Protein AF-A0A9D8S584-F1 (afdb_monomer_lite)

Sequence (69 aa):
MSEQNTLEENTPQTSVVKVHKCPICHKLTDNVKYRPFCSKRCADIDLGSWFTESYVIEGKAPIDEEESE

Secondary structure (DSSP, 8-state):
----------------PPP-B-TTT--B---GGGTTSSSHHHHHHHHHHHHTT---PPPP---------

Structure (mmCIF, N/CA/C/O backbone):
data_AF-A0A9D8S584-F1
#
_entry.id   AF-A0A9D8S584-F1
#
loop_
_atom_site.group_PDB
_atom_site.id
_atom_site.type_symbol
_atom_site.label_atom_id
_atom_site.label_alt_id
_atom_site.label_comp_id
_atom_site.label_asym_id
_atom_site.label_entity_id
_atom_site.label_seq_id
_atom_site.pdbx_PDB_ins_code
_atom_site.Cartn_x
_atom_site.Cartn_y
_atom_site.Cartn_z
_atom_site.occupancy
_atom_site.B_iso_or_equiv
_atom_site.auth_seq_id
_atom_site.auth_comp_id
_atom_site.auth_asym_id
_atom_site.auth_atom_id
_atom_site.pdbx_PDB_model_num
ATOM 1 N N . MET A 1 1 ? -44.678 23.071 39.117 1.00 49.06 1 MET A N 1
ATOM 2 C CA . MET A 1 1 ? -45.401 22.438 37.990 1.00 49.06 1 MET A CA 1
ATOM 3 C C . MET A 1 1 ? -45.049 23.279 36.778 1.00 49.06 1 MET A C 1
ATOM 5 O O . MET A 1 1 ? -45.468 24.420 36.743 1.00 49.06 1 MET A O 1
ATOM 9 N N . SER A 1 2 ? -44.141 22.910 35.886 1.00 51.75 2 SER A N 1
ATOM 10 C CA . SER A 1 2 ? -43.952 21.612 35.239 1.00 51.75 2 SER A CA 1
ATOM 11 C C . SER A 1 2 ? -42.574 21.613 34.568 1.00 51.75 2 SER A C 1
ATOM 13 O O . SER A 1 2 ? -42.304 22.471 33.730 1.00 51.75 2 SER A O 1
ATOM 15 N N . GLU A 1 3 ? -41.717 20.676 34.967 1.00 60.38 3 GLU A N 1
ATOM 16 C CA . GLU A 1 3 ? -40.414 20.421 34.353 1.00 60.38 3 GLU A CA 1
ATOM 17 C C . GLU A 1 3 ? -40.617 19.887 32.930 1.00 60.38 3 GLU A C 1
ATOM 19 O O . GLU A 1 3 ? -41.276 18.867 32.733 1.00 60.38 3 GLU A O 1
ATOM 24 N N . GLN A 1 4 ? -40.074 20.581 31.930 1.00 59.34 4 GLN A N 1
ATOM 25 C CA . GLN A 1 4 ? -40.026 20.093 30.554 1.00 59.34 4 GLN A CA 1
ATOM 26 C C . GLN A 1 4 ? -38.675 19.416 30.329 1.00 59.34 4 GLN A C 1
ATOM 28 O O . GLN A 1 4 ? -37.695 20.036 29.931 1.00 59.34 4 GLN A O 1
ATOM 33 N N . ASN A 1 5 ? -38.650 18.124 30.651 1.00 65.25 5 ASN A N 1
ATOM 34 C CA . ASN A 1 5 ? -37.595 17.188 30.298 1.00 65.25 5 ASN A CA 1
ATOM 35 C C . ASN A 1 5 ? -37.753 16.825 28.810 1.00 65.25 5 ASN A C 1
ATOM 37 O O . ASN A 1 5 ? -38.602 16.005 28.459 1.00 65.25 5 ASN A O 1
ATOM 41 N N . THR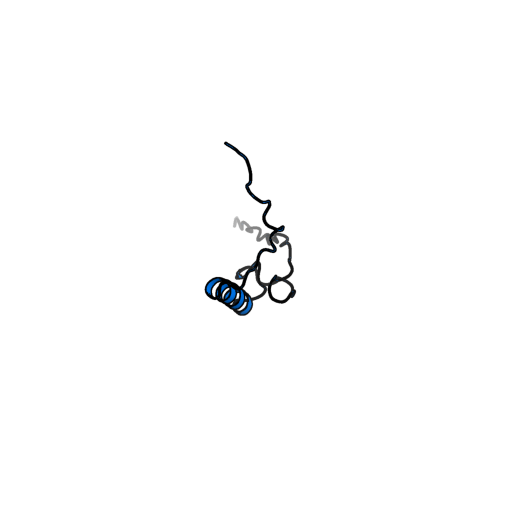 A 1 6 ? -36.994 17.472 27.924 1.00 64.12 6 THR A N 1
ATOM 42 C CA . THR A 1 6 ? -36.883 17.045 26.524 1.00 64.12 6 THR A CA 1
ATOM 43 C C . THR A 1 6 ? -35.780 16.000 26.428 1.00 64.12 6 THR A C 1
ATOM 45 O O . THR A 1 6 ? -34.595 16.326 26.437 1.00 64.12 6 THR A O 1
ATOM 48 N N . LEU A 1 7 ? -36.191 14.735 26.375 1.00 59.66 7 LEU A N 1
ATOM 49 C CA . LEU A 1 7 ? -35.331 13.597 26.077 1.00 59.66 7 LEU A CA 1
ATOM 50 C C . LEU A 1 7 ? -34.792 13.764 24.647 1.00 59.66 7 LEU A C 1
ATOM 52 O O . LEU A 1 7 ? -35.520 13.539 23.684 1.00 59.66 7 LEU A O 1
ATOM 56 N N . GLU A 1 8 ? -33.541 14.200 24.503 1.00 61.09 8 GLU A N 1
ATOM 57 C CA . GLU A 1 8 ? -32.841 14.188 23.217 1.00 61.09 8 GLU A CA 1
ATOM 58 C C . GLU A 1 8 ? -32.613 12.732 22.785 1.00 61.09 8 GLU A C 1
ATOM 60 O O . GLU A 1 8 ? -31.863 11.974 23.409 1.00 61.09 8 GLU A O 1
ATOM 65 N N . GLU A 1 9 ? -33.299 12.328 21.718 1.00 58.59 9 GLU A N 1
ATOM 66 C CA . GLU A 1 9 ? -33.209 11.004 21.109 1.00 58.59 9 GLU A CA 1
ATOM 67 C C . GLU A 1 9 ? -31.803 10.762 20.528 1.00 58.59 9 GLU A C 1
ATOM 69 O O . GLU A 1 9 ? -31.493 11.108 19.386 1.00 58.59 9 GLU A O 1
ATOM 74 N N . ASN A 1 10 ? -30.935 10.119 21.314 1.00 66.31 10 ASN A N 1
ATOM 75 C CA . ASN A 1 10 ? -29.661 9.569 20.851 1.00 66.31 10 ASN A CA 1
ATOM 76 C C . ASN A 1 10 ? -29.918 8.361 19.933 1.00 66.31 10 ASN A C 1
ATOM 78 O O . ASN A 1 10 ? -29.928 7.208 20.365 1.00 66.31 10 ASN A O 1
ATOM 82 N N . THR A 1 11 ? -30.142 8.629 18.648 1.00 60.53 11 THR A N 1
ATOM 83 C CA . THR A 1 11 ? -30.251 7.583 17.625 1.00 60.53 11 THR A CA 1
ATOM 84 C C . THR A 1 11 ? -28.845 7.212 17.134 1.00 60.53 11 THR A C 1
ATOM 86 O O . THR A 1 11 ? -28.163 8.075 16.572 1.00 60.53 11 THR A O 1
ATOM 89 N N . PRO A 1 12 ? -28.370 5.960 17.299 1.00 61.31 12 PRO A N 1
ATOM 90 C CA . PRO A 1 12 ? -27.083 5.547 16.756 1.00 61.31 12 PRO A CA 1
ATOM 91 C C . PRO A 1 12 ? -27.188 5.467 15.230 1.00 61.31 12 PRO A C 1
ATOM 93 O O . PRO A 1 12 ? -27.802 4.559 14.675 1.00 61.31 12 PRO A O 1
ATOM 96 N N . GLN A 1 13 ? -26.595 6.443 14.543 1.00 61.88 13 GLN A N 1
ATOM 97 C CA . GLN A 1 13 ? -26.529 6.501 13.083 1.00 61.88 13 GLN A CA 1
ATOM 98 C C . GLN A 1 13 ? -25.510 5.470 12.567 1.00 61.88 13 GLN A C 1
ATOM 100 O O . GLN A 1 13 ? -24.375 5.798 12.221 1.00 61.88 13 GLN A O 1
ATOM 105 N N . THR A 1 14 ? -25.882 4.191 12.555 1.00 58.44 14 THR A N 1
ATOM 106 C CA . THR A 1 14 ? -25.058 3.102 12.016 1.00 58.44 14 THR A CA 1
ATOM 107 C C . THR A 1 14 ? -25.116 3.106 10.490 1.00 58.44 14 THR A C 1
ATOM 109 O O . THR A 1 14 ? -25.903 2.401 9.862 1.00 58.44 14 THR A O 1
ATOM 112 N N . SER A 1 15 ? -24.260 3.916 9.865 1.00 70.44 15 SER A N 1
ATOM 113 C CA . SER A 1 15 ? -24.034 3.837 8.422 1.00 70.44 15 SER A CA 1
ATOM 114 C C . SER A 1 15 ? -23.371 2.497 8.083 1.00 70.44 15 SER A C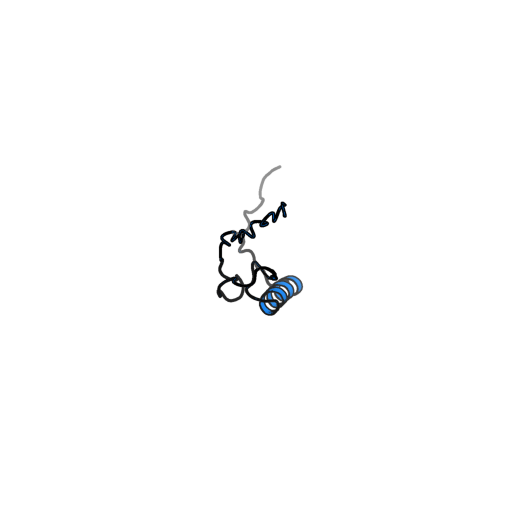 1
ATOM 116 O O . SER A 1 15 ? -22.334 2.125 8.633 1.00 70.44 15 SER A O 1
ATOM 118 N N . VAL A 1 16 ? -24.005 1.719 7.205 1.00 71.06 16 VAL A N 1
ATOM 119 C CA . VAL A 1 16 ? -23.495 0.408 6.788 1.00 71.06 16 VAL A CA 1
ATOM 120 C C . VAL A 1 16 ? -22.246 0.619 5.938 1.00 71.06 16 VAL A C 1
ATOM 122 O O . VAL A 1 16 ? -22.302 1.133 4.822 1.00 71.06 16 VAL A O 1
ATOM 125 N N . VAL A 1 17 ? -21.097 0.223 6.476 1.00 71.44 17 VAL A N 1
ATOM 126 C CA . VAL A 1 17 ? -19.807 0.414 5.823 1.00 71.44 17 VAL A CA 1
ATOM 127 C C . VAL A 1 17 ? -19.492 -0.776 4.917 1.00 71.44 17 VAL A C 1
ATOM 129 O O . VAL A 1 17 ? -19.332 -1.900 5.390 1.00 71.44 17 VAL A O 1
ATOM 132 N N . LYS A 1 18 ? -19.357 -0.538 3.607 1.00 77.19 18 LYS A N 1
ATOM 133 C CA . LYS A 1 18 ? -18.936 -1.577 2.656 1.00 77.19 18 LYS A CA 1
ATOM 134 C C . LYS A 1 18 ? -17.476 -1.969 2.917 1.00 77.19 18 LYS A C 1
ATOM 136 O O . LYS A 1 18 ? -16.576 -1.135 2.828 1.00 77.19 18 LYS A O 1
ATOM 141 N N . VAL A 1 19 ? -17.247 -3.238 3.259 1.00 80.94 19 VAL A N 1
ATOM 142 C CA . VAL A 1 19 ? -15.914 -3.787 3.554 1.00 80.94 19 VAL A CA 1
ATOM 143 C C . VAL A 1 19 ? -15.303 -4.371 2.279 1.00 80.94 19 VAL A C 1
ATOM 145 O O . VAL A 1 19 ? -15.937 -5.163 1.584 1.00 80.94 19 VAL A O 1
ATOM 148 N N . HIS A 1 20 ? -14.065 -3.985 1.977 1.00 90.62 20 HIS A N 1
ATOM 149 C CA . HIS A 1 20 ? -13.306 -4.436 0.805 1.00 90.62 20 HIS A CA 1
ATOM 150 C C . HIS A 1 20 ? -12.111 -5.306 1.232 1.00 90.62 20 HIS A C 1
ATOM 152 O O . HIS A 1 20 ? -11.784 -5.387 2.417 1.00 90.62 20 HIS A O 1
ATOM 158 N N . LYS A 1 21 ? -11.447 -5.968 0.277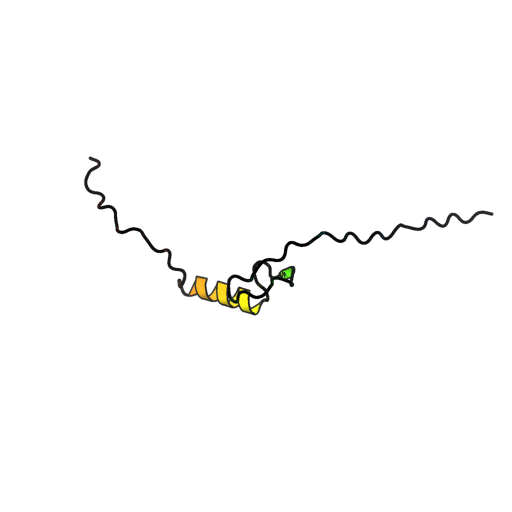 1.00 96.56 21 LYS A N 1
ATOM 159 C CA . LYS A 1 21 ? -10.167 -6.651 0.525 1.00 96.56 21 LYS A CA 1
ATOM 160 C C . LYS A 1 21 ? -9.007 -5.678 0.319 1.00 96.56 21 LYS A C 1
ATOM 162 O O . LYS A 1 21 ? -9.007 -4.915 -0.641 1.00 96.56 21 LYS A O 1
ATOM 167 N N . CYS A 1 22 ? -8.022 -5.730 1.209 1.00 97.31 22 CYS A N 1
ATOM 168 C CA . CYS A 1 22 ? -6.779 -4.975 1.109 1.00 97.31 22 CYS A CA 1
ATOM 169 C C . CYS A 1 22 ? -6.000 -5.412 -0.146 1.00 97.31 22 CYS A C 1
ATOM 171 O O . CYS A 1 22 ? -5.750 -6.611 -0.281 1.00 97.31 22 CYS A O 1
ATOM 173 N N . PRO A 1 23 ? -5.557 -4.493 -1.019 1.00 96.81 23 PRO A N 1
ATOM 174 C CA . PRO A 1 23 ? -4.838 -4.853 -2.246 1.00 96.81 23 PRO A CA 1
ATOM 175 C C . PRO A 1 23 ? -3.436 -5.428 -1.983 1.00 96.81 23 PRO A C 1
ATOM 177 O O . PRO A 1 23 ? -2.901 -6.145 -2.814 1.00 96.81 23 PRO A O 1
ATOM 180 N N . ILE A 1 24 ? -2.859 -5.168 -0.805 1.00 97.62 24 ILE A N 1
ATOM 181 C CA . ILE A 1 24 ? -1.497 -5.602 -0.454 1.00 97.62 24 ILE A CA 1
ATOM 182 C C . ILE A 1 24 ? -1.463 -7.006 0.162 1.00 97.62 24 ILE A C 1
ATOM 184 O O . ILE A 1 24 ? -0.511 -7.753 -0.026 1.00 97.62 24 ILE A O 1
ATOM 188 N N . CYS A 1 25 ? -2.477 -7.377 0.952 1.00 97.44 25 CYS A N 1
ATOM 189 C CA . CYS A 1 25 ? -2.461 -8.650 1.690 1.00 97.44 25 CYS A CA 1
ATOM 190 C C . CYS A 1 25 ? -3.809 -9.375 1.769 1.00 97.44 25 CYS A C 1
ATOM 192 O O . CYS A 1 25 ? -3.934 -10.347 2.513 1.00 97.44 25 CYS A O 1
ATOM 194 N N . HIS A 1 26 ? -4.829 -8.892 1.061 1.00 97.06 26 HIS A N 1
ATOM 195 C CA . HIS A 1 26 ? -6.149 -9.515 0.900 1.00 97.06 26 HIS A CA 1
ATOM 196 C C . HIS A 1 26 ? -7.006 -9.694 2.167 1.00 97.06 26 HIS A C 1
ATOM 198 O O . HIS A 1 26 ? -8.116 -10.221 2.080 1.00 97.06 26 HIS A O 1
ATOM 204 N N . LYS A 1 27 ? -6.550 -9.207 3.329 1.00 96.19 27 LYS A N 1
ATOM 205 C CA . LYS A 1 27 ? -7.368 -9.106 4.551 1.00 96.19 27 LYS A CA 1
ATOM 206 C C . LYS A 1 27 ? -8.497 -8.084 4.391 1.00 96.19 27 LYS A C 1
ATOM 208 O O . LYS A 1 27 ? -8.401 -7.178 3.565 1.00 96.19 27 LYS A O 1
ATOM 213 N N . LEU A 1 28 ? -9.551 -8.216 5.195 1.00 95.31 28 LEU A N 1
ATOM 214 C CA . LEU A 1 28 ? -10.671 -7.271 5.209 1.00 95.31 28 LEU A CA 1
ATOM 215 C C . LEU A 1 28 ? -10.224 -5.869 5.657 1.00 95.31 28 LEU A C 1
ATOM 217 O O . LEU A 1 28 ? -9.351 -5.730 6.511 1.00 95.31 28 LEU A O 1
ATOM 221 N N . THR A 1 29 ? -10.825 -4.831 5.073 1.00 94.88 29 THR A N 1
ATOM 222 C CA . THR A 1 29 ? -10.586 -3.417 5.409 1.00 94.88 29 THR A CA 1
ATOM 223 C C . THR A 1 29 ? -11.545 -2.942 6.505 1.00 94.88 29 THR A C 1
ATOM 225 O O . THR A 1 29 ? -12.414 -2.081 6.310 1.00 94.88 29 THR A O 1
ATOM 228 N N . ASP A 1 30 ? -11.403 -3.551 7.678 1.00 86.88 30 ASP A N 1
ATOM 229 C CA . ASP A 1 30 ? -12.162 -3.237 8.892 1.00 86.88 30 ASP A CA 1
ATOM 230 C C . ASP A 1 30 ? -11.823 -1.848 9.463 1.00 86.88 30 ASP A C 1
ATOM 232 O O . ASP A 1 30 ? -12.695 -1.156 9.986 1.00 86.88 30 ASP A O 1
ATOM 236 N N . ASN A 1 31 ? -10.587 -1.383 9.278 1.00 88.06 31 ASN A N 1
ATOM 237 C CA . ASN A 1 31 ? -10.150 -0.066 9.715 1.00 88.06 31 ASN A CA 1
ATOM 238 C C . ASN A 1 31 ? -10.523 1.045 8.716 1.00 88.06 31 ASN A C 1
ATOM 240 O O . ASN A 1 31 ? -9.942 1.162 7.635 1.00 88.06 31 ASN A O 1
ATOM 244 N N . VAL A 1 32 ? -11.447 1.922 9.120 1.00 89.50 32 VAL A N 1
ATOM 245 C CA . VAL A 1 32 ? -11.932 3.054 8.308 1.00 89.50 32 VAL A CA 1
ATOM 246 C C . VAL A 1 32 ? -10.815 4.042 7.945 1.00 89.50 32 VAL A C 1
ATOM 248 O O . VAL A 1 32 ? -10.825 4.582 6.844 1.00 89.50 32 VAL A O 1
ATOM 251 N N . LYS A 1 33 ? -9.829 4.247 8.828 1.00 93.75 33 LYS A N 1
ATOM 252 C CA . LYS A 1 33 ? -8.757 5.242 8.649 1.00 93.75 33 LYS A CA 1
ATOM 253 C C . LYS A 1 33 ? -7.790 4.891 7.520 1.00 93.75 33 LYS A C 1
ATOM 255 O O . LYS A 1 33 ? -7.190 5.789 6.942 1.00 93.75 33 LYS A O 1
ATOM 260 N N . TYR A 1 34 ? -7.604 3.601 7.242 1.00 94.31 34 TYR A N 1
ATOM 261 C CA . TYR A 1 34 ? -6.571 3.128 6.317 1.00 94.31 34 TYR A CA 1
ATOM 262 C C . TYR A 1 34 ? -7.119 2.601 4.997 1.00 94.31 34 TYR A C 1
ATOM 264 O O . TYR A 1 34 ? -6.329 2.106 4.199 1.00 94.31 34 TYR A O 1
ATOM 272 N N . ARG A 1 35 ? -8.429 2.702 4.734 1.00 92.81 35 ARG A N 1
ATOM 273 C CA . ARG A 1 35 ? -8.998 2.259 3.452 1.00 92.81 35 ARG A CA 1
ATOM 274 C C . ARG A 1 35 ? -8.290 2.949 2.277 1.00 92.81 35 ARG A C 1
ATOM 276 O O . ARG A 1 35 ? -8.076 4.156 2.356 1.00 92.81 35 ARG A O 1
ATOM 283 N N . PRO A 1 36 ? -7.934 2.215 1.203 1.00 94.31 36 PRO A N 1
ATOM 284 C CA . PRO A 1 36 ? -8.323 0.836 0.858 1.00 94.31 36 PRO A CA 1
ATOM 285 C C . PRO A 1 36 ? -7.476 -0.285 1.500 1.00 94.31 36 PRO A C 1
ATOM 287 O O . PRO A 1 36 ? -7.645 -1.455 1.162 1.00 94.31 36 PRO A O 1
ATOM 290 N N . PHE A 1 37 ? -6.580 0.026 2.432 1.00 96.81 37 PHE A N 1
ATOM 291 C CA . PHE A 1 37 ? -5.704 -0.929 3.113 1.00 96.81 37 PHE A CA 1
ATOM 292 C C . PHE A 1 37 ? -6.266 -1.382 4.469 1.00 96.81 37 PHE A C 1
ATOM 294 O O . PHE A 1 37 ? -7.116 -0.730 5.072 1.00 96.81 37 PHE A O 1
ATOM 301 N N . CYS A 1 38 ? -5.770 -2.512 4.985 1.00 96.44 38 CYS A N 1
ATOM 302 C CA . CYS A 1 38 ? -6.158 -2.993 6.317 1.00 96.44 38 CYS A CA 1
ATOM 303 C C . CYS A 1 38 ? -5.387 -2.309 7.465 1.00 96.44 38 CYS A C 1
ATOM 305 O O . CYS A 1 38 ? -5.789 -2.410 8.618 1.00 96.44 38 CYS A O 1
ATOM 307 N N . SER A 1 39 ? -4.247 -1.658 7.195 1.00 97.06 39 SER A N 1
ATOM 308 C CA . SER A 1 39 ? -3.411 -1.023 8.226 1.00 97.06 39 SER A CA 1
ATOM 309 C C . SER A 1 39 ? -2.385 -0.052 7.638 1.00 97.06 39 SER A C 1
ATOM 311 O O . SER A 1 39 ? -2.088 -0.109 6.443 1.00 97.06 39 SER A O 1
ATOM 313 N N . LYS A 1 40 ? -1.764 0.769 8.505 1.00 97.69 40 LYS A N 1
ATOM 314 C CA . LYS A 1 40 ? -0.638 1.648 8.141 1.00 97.69 40 LYS A CA 1
ATOM 315 C C . LYS A 1 40 ? 0.488 0.890 7.431 1.00 97.69 40 LYS A C 1
ATOM 317 O O . LYS A 1 40 ? 0.973 1.350 6.411 1.00 97.69 40 LYS A O 1
ATOM 322 N N . ARG A 1 41 ? 0.855 -0.300 7.924 1.00 97.88 41 ARG A N 1
ATOM 323 C CA . ARG A 1 41 ? 1.928 -1.113 7.327 1.00 97.88 41 ARG A CA 1
ATOM 324 C C . ARG A 1 41 ? 1.674 -1.413 5.848 1.00 97.88 41 ARG A C 1
ATOM 326 O O . ARG A 1 41 ? 2.608 -1.372 5.064 1.00 97.88 41 ARG A O 1
ATOM 333 N N . CYS A 1 42 ? 0.438 -1.746 5.470 1.00 98.25 42 CYS A N 1
ATOM 334 C CA . CYS A 1 42 ? 0.116 -2.016 4.066 1.00 98.25 42 CYS A CA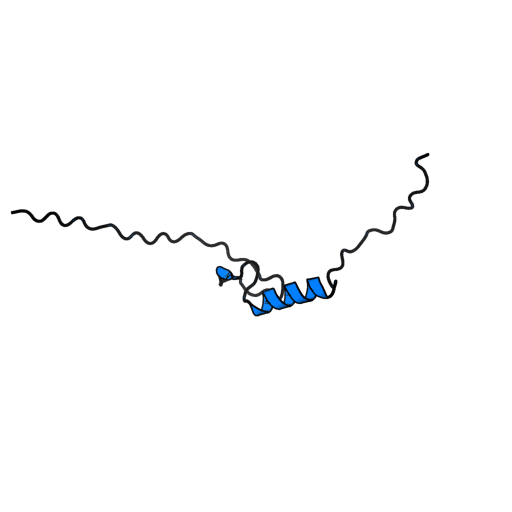 1
ATOM 335 C C . CYS A 1 42 ? 0.154 -0.739 3.216 1.00 98.25 42 CYS A C 1
ATOM 337 O O . CYS A 1 42 ? 0.647 -0.797 2.100 1.00 98.25 42 CYS A O 1
ATOM 339 N N . ALA A 1 43 ? -0.286 0.401 3.757 1.00 98.06 43 ALA A N 1
ATOM 340 C CA . ALA A 1 43 ? -0.158 1.687 3.071 1.00 98.06 43 ALA A CA 1
ATOM 341 C C . ALA A 1 43 ? 1.316 2.083 2.848 1.00 98.06 43 ALA A C 1
ATOM 343 O O . ALA A 1 43 ? 1.669 2.551 1.773 1.00 98.06 43 ALA A O 1
ATOM 344 N N . ASP A 1 44 ? 2.190 1.841 3.831 1.00 98.31 44 ASP A N 1
ATOM 345 C CA . ASP A 1 44 ? 3.626 2.121 3.699 1.00 98.31 44 ASP A CA 1
ATOM 346 C C . ASP A 1 44 ? 4.299 1.207 2.650 1.00 98.31 44 ASP A C 1
ATOM 348 O O . ASP A 1 44 ? 5.200 1.645 1.943 1.00 98.31 44 ASP A O 1
ATOM 352 N N . ILE A 1 45 ? 3.870 -0.059 2.531 1.00 98.38 45 ILE A N 1
ATOM 353 C CA . ILE A 1 45 ? 4.375 -0.998 1.508 1.00 98.38 45 ILE A CA 1
ATOM 354 C C . ILE A 1 45 ? 3.963 -0.555 0.102 1.00 98.38 45 ILE A C 1
ATOM 356 O O . ILE A 1 45 ? 4.786 -0.586 -0.814 1.00 98.38 45 ILE A O 1
ATOM 360 N N . ASP A 1 46 ? 2.704 -0.143 -0.060 1.00 97.69 46 ASP A N 1
ATOM 361 C CA . ASP A 1 46 ? 2.211 0.425 -1.315 1.00 97.69 46 ASP A CA 1
ATOM 362 C C . ASP A 1 46 ? 3.062 1.636 -1.707 1.00 97.69 46 ASP A C 1
ATOM 364 O O . ASP A 1 46 ? 3.650 1.652 -2.784 1.00 97.69 46 ASP A O 1
ATOM 368 N N . LEU A 1 47 ? 3.240 2.582 -0.776 1.00 97.81 47 LEU A N 1
ATOM 369 C CA . LEU A 1 47 ? 4.079 3.766 -0.963 1.00 97.81 47 LEU A CA 1
ATOM 370 C C . LEU A 1 47 ? 5.526 3.414 -1.340 1.00 97.81 47 LEU A C 1
ATOM 372 O O . LEU A 1 47 ? 6.107 4.050 -2.215 1.00 97.81 47 LEU A O 1
ATOM 376 N N . GLY A 1 48 ? 6.100 2.383 -0.715 1.00 98.06 48 GLY A N 1
ATOM 377 C CA . GLY A 1 48 ? 7.415 1.867 -1.088 1.00 98.06 48 GLY A CA 1
ATOM 378 C C . GLY A 1 48 ? 7.461 1.415 -2.547 1.00 98.06 48 GLY A C 1
ATOM 379 O O . GLY A 1 48 ? 8.378 1.801 -3.260 1.00 98.0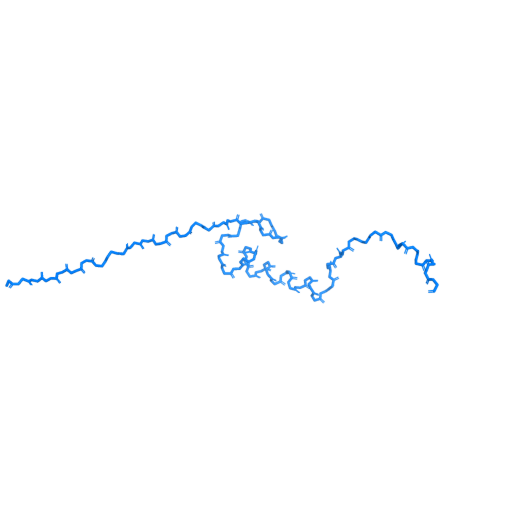6 48 GLY A O 1
ATOM 380 N N . SER A 1 49 ? 6.438 0.689 -3.004 1.00 97.44 49 SER A N 1
ATOM 381 C CA . SER A 1 49 ? 6.332 0.202 -4.389 1.00 97.44 49 SER A CA 1
ATOM 382 C C . SER A 1 49 ? 6.245 1.344 -5.410 1.00 97.44 49 SER A C 1
ATOM 384 O O . SER A 1 49 ? 6.764 1.211 -6.518 1.00 97.44 49 SER A O 1
ATOM 386 N N . TRP A 1 50 ? 5.644 2.480 -5.031 1.00 94.88 50 TRP A N 1
ATOM 387 C CA . TRP A 1 50 ? 5.654 3.706 -5.837 1.00 94.88 50 TRP A CA 1
ATOM 388 C C . TRP A 1 50 ? 7.051 4.317 -5.943 1.00 94.88 50 TRP A C 1
ATOM 390 O O . TRP A 1 50 ? 7.476 4.682 -7.034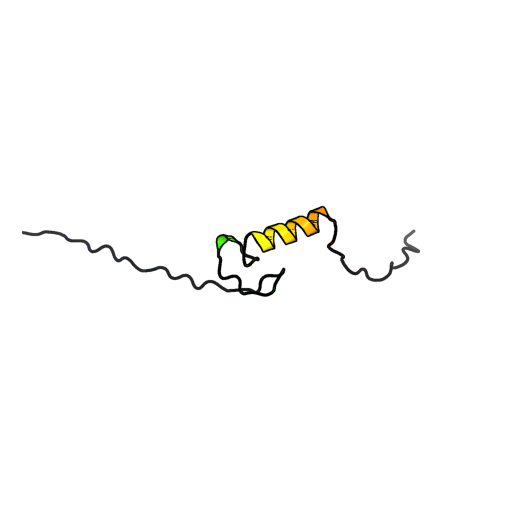 1.00 94.88 50 TRP A O 1
ATOM 400 N N . PHE A 1 51 ? 7.781 4.411 -4.831 1.00 97.62 51 PHE A N 1
ATOM 401 C CA . PHE A 1 51 ? 9.135 4.973 -4.837 1.00 97.62 51 PHE A CA 1
ATOM 402 C C . PHE A 1 51 ? 10.165 4.081 -5.524 1.00 97.62 51 PHE A C 1
ATOM 404 O O . PHE A 1 51 ? 11.180 4.581 -5.997 1.00 97.62 51 PHE A O 1
ATOM 411 N N . THR A 1 52 ? 9.918 2.776 -5.578 1.00 97.38 52 THR A N 1
ATOM 412 C CA . THR A 1 52 ? 10.785 1.814 -6.261 1.00 97.38 52 THR A CA 1
ATOM 413 C C . THR A 1 52 ? 10.335 1.513 -7.688 1.00 97.38 52 THR A C 1
ATOM 415 O O . THR A 1 52 ? 10.831 0.547 -8.265 1.00 97.38 52 THR A O 1
ATOM 418 N N . GLU A 1 53 ? 9.377 2.276 -8.233 1.00 93.12 53 GLU A N 1
ATOM 419 C CA . GLU A 1 53 ? 8.834 2.106 -9.592 1.00 93.12 53 GLU A CA 1
ATOM 420 C C . GLU A 1 53 ? 8.464 0.645 -9.912 1.00 93.12 53 GLU A C 1
ATOM 422 O O . GLU A 1 53 ? 8.659 0.141 -11.013 1.00 93.12 53 GLU A O 1
ATOM 427 N N . SER A 1 54 ? 7.951 -0.081 -8.917 1.00 94.75 54 SER A N 1
ATOM 428 C CA . SER A 1 54 ? 7.748 -1.533 -9.023 1.00 94.75 54 SER A CA 1
ATOM 429 C C . SER A 1 54 ? 6.412 -1.923 -9.656 1.00 94.75 54 SER A C 1
ATOM 431 O O . SER A 1 54 ? 6.164 -3.103 -9.898 1.00 94.75 54 SER A O 1
ATOM 433 N N . TYR A 1 55 ? 5.543 -0.950 -9.928 1.00 93.00 55 TYR A N 1
ATOM 434 C CA . TYR A 1 55 ? 4.292 -1.175 -10.638 1.00 93.00 55 TYR A CA 1
ATOM 435 C C . TYR A 1 55 ? 4.540 -1.263 -12.142 1.00 93.00 55 TYR A C 1
ATOM 437 O O . TYR A 1 55 ? 4.923 -0.287 -12.778 1.00 93.00 55 TYR A O 1
ATOM 445 N N . VAL A 1 56 ? 4.277 -2.438 -12.710 1.00 91.44 56 VAL A N 1
ATOM 446 C CA . VAL A 1 56 ? 4.415 -2.701 -14.143 1.00 91.44 56 VAL A CA 1
ATOM 447 C C . VAL A 1 56 ? 3.027 -2.819 -14.758 1.00 91.44 56 VAL A C 1
ATOM 449 O O . VAL A 1 56 ? 2.204 -3.613 -14.303 1.00 91.44 56 VAL A O 1
ATOM 452 N N . ILE A 1 57 ? 2.774 -2.033 -15.802 1.00 88.56 57 ILE A N 1
ATOM 453 C CA . ILE A 1 57 ? 1.613 -2.217 -16.671 1.00 88.56 57 ILE A CA 1
ATOM 454 C C . ILE A 1 57 ? 2.080 -3.075 -17.840 1.00 88.56 57 ILE A C 1
ATOM 456 O O . ILE A 1 57 ? 2.986 -2.686 -18.575 1.00 88.56 57 ILE A O 1
ATOM 460 N N . GLU A 1 58 ? 1.479 -4.250 -18.003 1.00 87.50 58 GLU A N 1
ATOM 461 C CA . GLU A 1 58 ? 1.739 -5.088 -19.169 1.00 87.50 58 GLU A CA 1
ATOM 462 C C . GLU A 1 58 ? 1.287 -4.342 -20.435 1.00 87.50 58 GLU A C 1
ATOM 464 O O . GLU A 1 58 ? 0.110 -4.016 -20.601 1.00 87.50 58 GLU A O 1
ATOM 469 N N . GLY A 1 59 ? 2.237 -4.027 -21.318 1.00 83.31 59 GLY A N 1
ATOM 470 C CA . GLY A 1 59 ? 1.954 -3.425 -22.616 1.00 83.31 59 GLY A CA 1
ATOM 471 C C . GLY A 1 59 ? 1.565 -4.484 -23.645 1.00 83.31 59 GLY A C 1
ATOM 472 O O . GLY A 1 59 ? 2.143 -5.572 -23.685 1.00 83.31 59 GLY A O 1
ATOM 473 N N . LYS A 1 60 ? 0.620 -4.155 -24.533 1.00 74.56 60 LYS A N 1
ATOM 474 C CA . LYS A 1 60 ? 0.515 -4.857 -25.819 1.00 74.56 60 LYS A CA 1
ATOM 475 C C . LYS A 1 60 ? 1.780 -4.524 -26.620 1.00 74.56 60 LYS A C 1
ATOM 477 O O . LYS A 1 60 ? 2.252 -3.393 -26.525 1.00 74.56 60 LYS A O 1
ATOM 482 N N . ALA A 1 61 ? 2.327 -5.499 -27.356 1.00 71.06 61 ALA A N 1
ATOM 483 C CA . ALA A 1 61 ? 3.494 -5.296 -28.220 1.00 71.06 61 ALA A CA 1
ATOM 484 C C . ALA A 1 61 ? 3.371 -3.974 -29.003 1.00 71.06 61 ALA A C 1
ATOM 486 O O . ALA A 1 61 ? 2.241 -3.648 -29.395 1.00 71.06 61 ALA A O 1
ATOM 487 N N . PRO A 1 62 ? 4.478 -3.223 -29.190 1.00 69.56 62 PRO A N 1
ATOM 488 C CA . PRO A 1 62 ? 4.443 -1.969 -29.928 1.00 69.56 62 PRO A CA 1
ATOM 489 C C . PRO A 1 62 ? 3.728 -2.218 -31.253 1.00 69.56 62 PRO A C 1
ATOM 491 O O . PRO A 1 62 ? 4.046 -3.157 -31.981 1.00 69.56 62 PRO A O 1
ATOM 494 N N . ILE A 1 63 ? 2.673 -1.446 -31.490 1.00 69.94 63 ILE A N 1
ATOM 495 C CA . ILE A 1 63 ? 2.081 -1.358 -32.815 1.00 69.94 63 ILE A CA 1
ATOM 496 C C . ILE A 1 63 ? 3.093 -0.493 -33.549 1.00 69.94 63 ILE A C 1
ATOM 498 O O . ILE A 1 63 ? 3.256 0.661 -33.160 1.00 69.94 63 ILE A O 1
ATOM 502 N N . ASP A 1 64 ? 3.846 -1.075 -34.481 1.00 65.81 64 ASP A N 1
ATOM 503 C CA . ASP A 1 64 ? 4.809 -0.325 -35.281 1.00 65.81 64 ASP A CA 1
ATOM 504 C C . ASP A 1 64 ? 4.080 0.889 -35.873 1.00 65.81 64 ASP A C 1
ATOM 506 O O . ASP A 1 64 ? 3.143 0.746 -36.659 1.00 65.81 64 ASP A O 1
ATOM 510 N N . GLU A 1 65 ? 4.456 2.086 -35.419 1.00 65.19 65 GLU A N 1
ATOM 511 C CA . GLU A 1 65 ? 4.000 3.366 -35.959 1.00 65.19 65 GLU A CA 1
ATOM 512 C C . GLU A 1 65 ? 4.701 3.596 -37.312 1.00 65.19 65 GLU A C 1
ATOM 514 O O . GLU A 1 65 ? 5.436 4.562 -37.496 1.00 65.19 65 GLU A O 1
ATOM 519 N N . GLU A 1 66 ? 4.535 2.672 -38.260 1.00 67.50 66 GLU A N 1
ATOM 520 C CA . GLU A 1 66 ? 4.778 2.949 -39.672 1.00 67.50 66 GLU A CA 1
ATOM 521 C C . GLU A 1 66 ? 3.470 3.459 -40.290 1.00 67.50 66 GLU A C 1
ATOM 523 O O . GLU A 1 66 ? 2.452 2.770 -40.307 1.00 67.50 66 GLU A O 1
ATOM 528 N N . GLU A 1 67 ? 3.554 4.683 -40.818 1.00 62.25 67 GLU A N 1
ATOM 529 C CA . GLU A 1 67 ? 2.631 5.297 -41.779 1.00 62.25 67 GLU A CA 1
ATOM 530 C C . GLU A 1 67 ? 1.412 6.053 -41.209 1.00 62.25 67 GLU A C 1
ATOM 532 O O . GLU A 1 67 ? 0.253 5.658 -41.321 1.00 62.25 67 GLU A O 1
ATOM 537 N N . SER A 1 68 ? 1.679 7.259 -40.703 1.00 54.34 68 SER A N 1
ATOM 538 C CA . SER A 1 68 ? 0.858 8.418 -41.065 1.00 54.34 68 SER A CA 1
ATOM 539 C C . SER A 1 68 ? 1.790 9.547 -41.509 1.00 54.34 68 SER A C 1
ATOM 541 O O . SER A 1 68 ? 2.593 10.011 -40.700 1.00 54.34 68 SER A O 1
ATOM 543 N N . GLU A 1 69 ? 1.705 9.884 -42.798 1.00 51.03 69 GLU A N 1
ATOM 544 C CA . GLU A 1 69 ? 2.481 10.892 -43.548 1.00 51.03 69 GLU A CA 1
ATOM 545 C C . GLU A 1 69 ? 2.681 12.247 -42.846 1.00 51.03 69 GLU A C 1
ATOM 547 O O . GLU A 1 69 ? 1.749 12.724 -42.155 1.00 51.03 69 GLU A O 1
#

pLDDT: mean 81.9, std 16.14, range [49.06, 98.38]

Radius of gyration: 25.42 Å; chains: 1; bounding box: 56×32×82 Å

Foldseek 3Di:
DDDDDDDDDPDPPPDDDDWAAAPQHGDICPDPVDPVHVDPVSVVVVVVCVVVVVDDDDDDPDPPPPDDD